Protein AF-A0AAJ2R7R4-F1 (afdb_monomer_lite)

Organism: Delftia acidovorans (NCBI:txid80866)

Sequence (96 aa):
MTDQQMADMGEYAKQVLANPAYEEAMKRLHEVAHQAFKQTDIRDAEGLKLARQFAAVTDDFEVILRRMVEGGKLARVNLDKHRDEGPAKKLARRFR

Foldseek 3Di:
DDPVVVVVLQVQLVVLVPDPVNVVVLVVLLVVLVVVLVPQDQDDPVSVLVSVLSNVVSVVVSVQVSVVSNPDPRPPPVNVVSDPDDPVVVVVVVVD

Structure (mmCIF, N/CA/C/O backbone):
data_AF-A0AAJ2R7R4-F1
#
_entry.id   AF-A0AAJ2R7R4-F1
#
loop_
_atom_site.group_PDB
_atom_site.id
_atom_site.type_symbol
_atom_site.label_atom_id
_atom_site.label_alt_id
_atom_site.label_comp_id
_atom_site.label_asym_id
_atom_site.label_entity_id
_atom_site.label_seq_id
_atom_site.pdbx_PDB_ins_code
_atom_site.Cartn_x
_atom_site.Cartn_y
_atom_site.Cartn_z
_atom_site.occupancy
_atom_site.B_iso_or_equiv
_atom_site.auth_seq_id
_atom_site.auth_comp_id
_atom_site.auth_asym_id
_atom_site.auth_atom_id
_atom_site.pdbx_PDB_model_num
ATOM 1 N N . MET A 1 1 ? -26.036 12.282 5.906 1.00 59.19 1 MET A N 1
ATOM 2 C CA . MET A 1 1 ? -25.569 11.579 7.114 1.00 59.19 1 MET A CA 1
ATOM 3 C C . MET A 1 1 ? -25.830 12.476 8.294 1.00 59.19 1 MET A C 1
ATOM 5 O O . MET A 1 1 ? -25.555 13.663 8.183 1.00 59.19 1 MET A O 1
ATOM 9 N N . THR A 1 2 ? -26.413 11.942 9.358 1.00 82.44 2 THR A N 1
ATOM 10 C CA . THR A 1 2 ? -26.506 12.646 10.641 1.00 82.44 2 THR A CA 1
ATOM 11 C C . THR A 1 2 ? -25.163 12.567 11.370 1.00 82.44 2 THR A C 1
ATOM 13 O O . THR A 1 2 ? -24.358 11.679 11.081 1.00 82.44 2 THR A O 1
ATOM 16 N N . ASP A 1 3 ? -24.927 13.458 12.333 1.00 70.25 3 ASP A N 1
ATOM 17 C CA . ASP A 1 3 ? -23.690 13.465 13.131 1.00 70.25 3 ASP A CA 1
ATOM 18 C C . ASP A 1 3 ? -23.454 12.119 13.839 1.00 70.25 3 ASP A C 1
ATOM 20 O O . ASP A 1 3 ? -22.330 11.622 13.892 1.00 70.25 3 ASP A O 1
ATOM 24 N N . GLN A 1 4 ? -24.537 11.472 14.281 1.00 72.50 4 GLN A N 1
ATOM 25 C CA . GLN A 1 4 ? -24.511 10.128 14.860 1.00 72.50 4 GLN A CA 1
ATOM 26 C C . GLN A 1 4 ? -23.983 9.083 13.863 1.00 72.50 4 GLN A C 1
ATOM 28 O O . GLN A 1 4 ? -23.082 8.317 14.181 1.00 72.50 4 GLN A O 1
ATOM 33 N N . GLN A 1 5 ? -24.478 9.103 12.621 1.00 72.50 5 GLN A N 1
ATOM 34 C CA . GLN A 1 5 ? -24.050 8.166 11.576 1.00 72.50 5 GLN A CA 1
ATOM 35 C C . GLN A 1 5 ? -22.577 8.359 11.184 1.00 72.50 5 GLN A C 1
ATOM 37 O O . GLN A 1 5 ? -21.918 7.399 10.790 1.00 72.50 5 GLN A O 1
ATOM 42 N N . MET A 1 6 ? -22.050 9.585 11.284 1.00 72.94 6 MET A N 1
ATOM 43 C CA . MET A 1 6 ? -20.627 9.857 11.055 1.00 72.94 6 MET A CA 1
ATOM 44 C C . MET A 1 6 ? -19.748 9.320 12.188 1.00 72.94 6 MET A C 1
ATOM 46 O O . MET A 1 6 ? -18.676 8.777 11.919 1.00 72.94 6 MET A O 1
ATOM 50 N N . ALA A 1 7 ? -20.198 9.443 13.439 1.00 72.06 7 ALA A N 1
ATOM 51 C CA . ALA A 1 7 ? -19.505 8.872 14.591 1.00 72.06 7 ALA A CA 1
ATOM 52 C C . ALA A 1 7 ? -19.467 7.336 14.518 1.00 72.06 7 ALA A C 1
ATOM 54 O O . ALA A 1 7 ? -18.395 6.745 14.669 1.00 72.06 7 ALA A O 1
ATOM 55 N N . ASP A 1 8 ? -20.598 6.707 14.185 1.00 81.50 8 ASP A N 1
ATOM 56 C CA . ASP A 1 8 ? -20.705 5.253 14.019 1.00 81.50 8 ASP A CA 1
ATOM 57 C C . ASP A 1 8 ? -19.778 4.751 12.902 1.00 81.50 8 ASP A C 1
ATOM 59 O O . ASP A 1 8 ? -19.052 3.772 13.071 1.00 81.50 8 ASP A O 1
ATOM 63 N N . MET A 1 9 ? -19.716 5.474 11.778 1.00 78.94 9 MET A N 1
ATOM 64 C CA . MET A 1 9 ? -18.785 5.170 10.689 1.00 78.94 9 MET A CA 1
ATOM 65 C C . MET A 1 9 ? -17.316 5.220 11.112 1.00 78.94 9 MET A C 1
ATOM 67 O O . MET A 1 9 ? -16.532 4.369 10.690 1.00 78.94 9 MET A O 1
ATOM 71 N N . GLY A 1 10 ? -16.933 6.203 11.928 1.00 79.81 10 GLY A N 1
ATOM 72 C CA . GLY A 1 10 ? -15.572 6.298 12.452 1.00 79.81 10 GLY A CA 1
ATOM 73 C C . GLY A 1 10 ? -15.213 5.114 13.351 1.00 79.81 10 GLY A C 1
ATOM 74 O O . GLY A 1 10 ? -14.077 4.64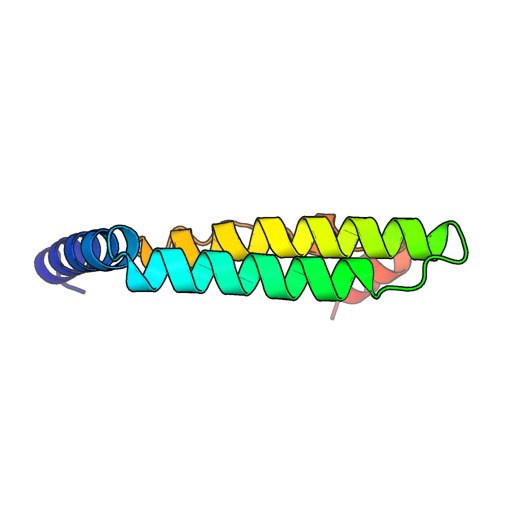2 13.328 1.00 79.81 10 GLY A O 1
ATOM 75 N N . GLU A 1 11 ? -16.178 4.603 14.111 1.00 83.81 11 GLU A N 1
ATOM 76 C CA . GLU A 1 11 ? -15.980 3.436 14.966 1.00 83.81 11 GLU A CA 1
ATOM 77 C C . GLU A 1 11 ? -15.894 2.136 14.154 1.00 83.81 11 GLU A C 1
ATOM 79 O O . GLU A 1 11 ? -14.972 1.344 14.353 1.00 83.81 11 GLU A O 1
ATOM 84 N N . TYR A 1 12 ? -16.762 1.955 13.155 1.00 86.69 12 TYR A N 1
ATOM 85 C CA . TYR A 1 12 ? -16.671 0.822 12.228 1.00 86.69 12 TYR A CA 1
ATOM 86 C C . TYR A 1 12 ? -15.349 0.808 11.460 1.00 86.69 12 TYR A C 1
ATOM 88 O O . TYR A 1 12 ? -14.737 -0.248 11.304 1.00 86.69 12 TYR A O 1
ATOM 96 N N . ALA A 1 13 ? -14.863 1.975 11.031 1.00 86.56 13 ALA A N 1
ATOM 97 C CA . ALA A 1 13 ? -13.564 2.099 10.383 1.00 86.56 13 ALA A CA 1
ATOM 98 C C . ALA A 1 13 ? -12.429 1.581 11.276 1.00 86.56 13 ALA A C 1
ATOM 100 O O 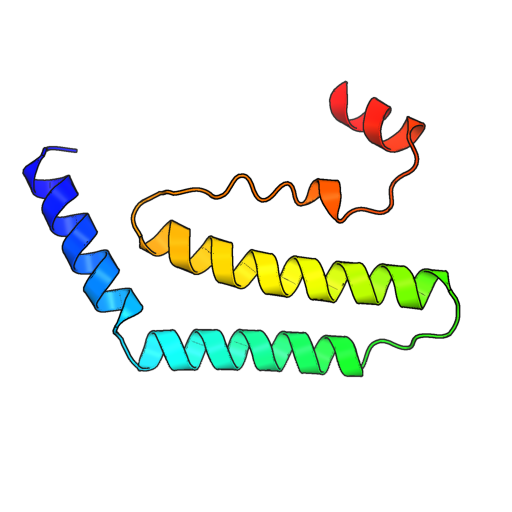. ALA A 1 13 ? -11.616 0.773 10.830 1.00 86.56 13 ALA A O 1
ATOM 101 N N . LYS A 1 14 ? -12.393 1.985 12.553 1.00 86.88 14 LYS A N 1
ATOM 102 C CA . LYS A 1 14 ? -11.388 1.489 13.509 1.00 86.88 14 LYS A CA 1
ATOM 103 C C . LYS A 1 14 ? -11.467 -0.022 13.683 1.00 86.88 14 LYS A C 1
ATOM 105 O O . LYS A 1 14 ? -10.430 -0.675 13.703 1.00 86.88 14 LYS A O 1
ATOM 110 N N . GLN A 1 15 ? -12.676 -0.573 13.780 1.00 89.19 15 GLN A N 1
ATOM 111 C CA . GLN A 1 15 ? -12.877 -2.015 13.921 1.00 89.19 15 GLN A CA 1
ATOM 112 C C . GLN A 1 15 ? -12.360 -2.787 12.704 1.00 89.19 15 GLN A C 1
ATOM 114 O O . GLN A 1 15 ? -11.732 -3.826 12.874 1.00 89.19 15 GLN A O 1
ATOM 119 N N . VAL A 1 16 ? -12.570 -2.274 11.487 1.00 89.38 16 VAL A N 1
ATOM 120 C CA . VAL A 1 16 ? -12.023 -2.881 10.262 1.00 89.38 16 VAL A CA 1
ATOM 121 C C . VAL A 1 16 ? -10.500 -2.800 10.247 1.00 89.38 16 VAL A C 1
ATOM 123 O O . VAL A 1 16 ? -9.844 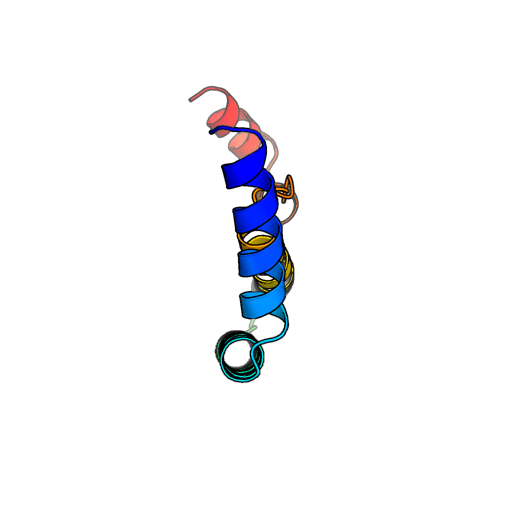-3.797 9.967 1.00 89.38 16 VAL A O 1
ATOM 126 N N . LEU A 1 17 ? -9.930 -1.642 10.575 1.00 88.31 17 LEU A N 1
ATOM 127 C CA . LEU A 1 17 ? -8.480 -1.441 10.542 1.00 88.31 17 LEU A CA 1
ATOM 128 C C . LEU A 1 17 ? -7.734 -2.240 11.611 1.00 88.31 17 LEU A C 1
ATOM 130 O O . LEU A 1 17 ? -6.603 -2.637 11.368 1.00 88.31 17 LEU A O 1
ATOM 134 N N . ALA A 1 18 ? -8.364 -2.489 12.758 1.00 89.12 18 ALA A N 1
ATOM 135 C CA . ALA A 1 18 ? -7.830 -3.342 13.816 1.00 89.12 18 ALA A CA 1
ATOM 136 C C . ALA A 1 18 ? -8.165 -4.834 13.619 1.00 89.12 18 ALA A C 1
ATOM 138 O O . ALA A 1 18 ? -7.806 -5.657 14.460 1.00 89.12 18 ALA A O 1
ATOM 139 N N . ASN A 1 19 ? -8.893 -5.201 12.555 1.00 92.69 19 ASN A N 1
ATOM 140 C CA . ASN A 1 19 ? -9.282 -6.583 12.308 1.00 92.69 19 ASN A CA 1
ATOM 141 C C . ASN A 1 19 ? -8.079 -7.383 11.771 1.00 92.69 19 ASN A C 1
ATOM 143 O O . ASN A 1 19 ? -7.605 -7.087 10.671 1.00 92.69 19 ASN A O 1
ATOM 147 N N . PRO A 1 20 ? -7.646 -8.462 12.452 1.00 92.19 20 PRO A N 1
ATOM 148 C CA . PRO A 1 20 ? -6.528 -9.282 11.985 1.00 92.19 20 PRO A CA 1
ATOM 149 C C . PRO A 1 20 ? -6.743 -9.877 10.587 1.00 92.19 20 PRO A C 1
ATOM 151 O O . PRO A 1 20 ? -5.793 -10.054 9.832 1.00 92.19 20 PRO A O 1
ATOM 154 N N . ALA A 1 21 ? -7.993 -10.166 10.207 1.00 92.06 21 ALA A N 1
ATOM 155 C CA . ALA A 1 21 ? -8.314 -10.659 8.871 1.00 92.06 21 ALA A CA 1
ATOM 156 C C . ALA A 1 21 ? -8.109 -9.585 7.790 1.00 92.06 21 ALA A C 1
ATOM 158 O O . ALA A 1 21 ? -7.716 -9.915 6.672 1.00 92.06 21 ALA A O 1
ATOM 159 N N . TYR A 1 22 ? -8.354 -8.312 8.115 1.00 90.06 22 TYR A N 1
ATOM 160 C CA . TYR A 1 22 ? -8.078 -7.193 7.216 1.00 90.06 22 TYR A CA 1
ATOM 161 C C . TYR A 1 22 ? -6.569 -6.978 7.065 1.00 90.06 22 TYR A C 1
ATOM 163 O O . TYR A 1 22 ? -6.082 -6.883 5.941 1.00 90.06 22 TYR A O 1
ATOM 171 N N . GLU A 1 23 ? -5.817 -6.980 8.169 1.00 90.31 23 GLU A N 1
ATOM 172 C CA . GLU A 1 23 ? -4.352 -6.874 8.130 1.00 90.31 23 GLU A CA 1
ATOM 173 C C . GLU A 1 23 ? -3.718 -8.009 7.311 1.00 90.31 23 GLU A C 1
ATOM 175 O O . GLU A 1 23 ? -2.889 -7.762 6.435 1.00 90.31 23 GLU A O 1
ATOM 180 N N . GLU A 1 24 ? -4.159 -9.250 7.528 1.00 92.88 24 GLU A N 1
ATOM 181 C CA . GLU A 1 24 ? -3.698 -10.414 6.768 1.00 92.88 24 GLU A CA 1
ATOM 182 C C . GLU A 1 24 ? -4.067 -10.310 5.278 1.00 92.88 24 GLU A C 1
ATOM 184 O O . GLU A 1 24 ? -3.257 -10.643 4.411 1.00 92.88 24 GLU A O 1
ATOM 189 N N . ALA A 1 25 ? -5.260 -9.804 4.946 1.00 90.81 25 ALA A N 1
ATOM 190 C CA . ALA A 1 25 ? -5.650 -9.561 3.558 1.00 90.81 25 ALA A CA 1
ATOM 191 C C . ALA A 1 25 ? -4.764 -8.496 2.885 1.00 90.81 25 ALA A C 1
ATOM 193 O O . ALA A 1 25 ? -4.334 -8.693 1.747 1.00 90.81 25 ALA A O 1
ATOM 194 N N . MET A 1 26 ? -4.441 -7.406 3.590 1.00 90.50 26 MET A N 1
ATOM 195 C CA . MET A 1 26 ? -3.530 -6.366 3.095 1.00 90.50 26 MET A CA 1
ATOM 196 C C . MET A 1 26 ? -2.120 -6.906 2.874 1.00 90.50 26 MET A C 1
ATOM 198 O O . MET A 1 26 ? -1.516 -6.656 1.830 1.00 90.50 26 MET A O 1
ATOM 202 N N . LYS A 1 27 ? -1.622 -7.717 3.808 1.00 91.00 27 LYS A N 1
ATOM 203 C CA . LYS A 1 27 ? -0.324 -8.377 3.677 1.00 91.00 27 LYS A CA 1
ATOM 204 C C . LYS A 1 27 ? -0.280 -9.304 2.461 1.00 91.00 27 LYS A C 1
ATOM 206 O O . LYS A 1 27 ? 0.651 -9.217 1.665 1.00 91.00 27 LYS A O 1
ATOM 211 N N . ARG A 1 28 ? -1.307 -10.136 2.260 1.00 91.75 28 ARG A N 1
ATOM 212 C CA . ARG A 1 28 ? -1.407 -11.007 1.075 1.00 91.75 28 ARG A CA 1
ATOM 213 C C . ARG A 1 28 ? -1.462 -10.212 -0.223 1.00 91.75 28 ARG A C 1
ATOM 215 O O . ARG A 1 28 ? -0.837 -10.612 -1.201 1.00 91.75 28 ARG A O 1
ATOM 222 N N . LEU A 1 29 ? -2.176 -9.086 -0.246 1.00 88.69 29 LEU A N 1
ATOM 223 C CA . LEU A 1 29 ? -2.218 -8.201 -1.412 1.00 88.69 29 LEU A CA 1
ATOM 224 C C . LEU A 1 29 ? -0.821 -7.660 -1.749 1.00 88.69 29 LEU A C 1
ATOM 226 O O . LEU A 1 29 ? -0.406 -7.718 -2.908 1.00 88.69 29 LEU A O 1
ATOM 230 N N . HIS A 1 30 ? -0.086 -7.192 -0.738 1.00 88.75 30 HIS A N 1
ATOM 231 C CA . HIS A 1 30 ? 1.293 -6.735 -0.896 1.00 88.75 30 HIS A CA 1
ATOM 232 C C . HIS A 1 30 ? 2.204 -7.859 -1.412 1.00 88.75 30 HIS A C 1
ATOM 234 O O . HIS A 1 30 ? 2.973 -7.664 -2.353 1.00 88.75 30 HIS A O 1
ATOM 240 N N . GLU A 1 31 ? 2.088 -9.064 -0.851 1.00 90.94 31 GLU A N 1
ATOM 241 C CA . GLU A 1 31 ? 2.858 -10.232 -1.286 1.00 90.94 31 GLU A CA 1
ATOM 242 C C . GLU A 1 31 ? 2.574 -10.606 -2.745 1.00 90.94 31 GLU A C 1
ATOM 244 O O . GLU A 1 31 ? 3.515 -10.839 -3.503 1.00 90.94 31 GLU A O 1
ATOM 249 N N . VAL A 1 32 ? 1.307 -10.612 -3.171 1.00 90.19 32 VAL A N 1
ATOM 250 C CA . VAL A 1 32 ? 0.923 -10.882 -4.567 1.00 90.19 32 VAL A CA 1
ATOM 251 C C . VAL A 1 32 ? 1.541 -9.852 -5.511 1.00 90.19 32 VAL A C 1
ATOM 253 O O . VAL A 1 32 ? 2.140 -10.230 -6.521 1.00 90.19 32 VAL A O 1
ATOM 256 N N . ALA A 1 33 ? 1.453 -8.563 -5.177 1.00 87.69 33 ALA A N 1
ATOM 257 C CA . ALA A 1 33 ? 2.056 -7.506 -5.984 1.00 87.69 33 ALA A CA 1
ATOM 258 C C . ALA A 1 33 ? 3.587 -7.639 -6.041 1.00 87.69 33 ALA A C 1
ATOM 260 O O . ALA A 1 33 ? 4.183 -7.532 -7.113 1.00 87.69 33 ALA A O 1
ATOM 261 N N . HIS A 1 34 ? 4.231 -7.963 -4.920 1.00 87.19 34 HIS A N 1
ATOM 262 C CA . HIS A 1 34 ? 5.672 -8.188 -4.865 1.00 87.19 34 HIS A CA 1
ATOM 263 C C . HIS A 1 34 ? 6.114 -9.412 -5.688 1.00 87.19 34 HIS A C 1
ATOM 265 O O . HIS A 1 34 ? 7.149 -9.363 -6.355 1.00 87.19 34 HIS A O 1
ATOM 271 N N . GLN A 1 35 ? 5.338 -10.500 -5.697 1.00 88.94 35 GLN A N 1
ATOM 272 C CA . GLN A 1 35 ? 5.620 -11.660 -6.551 1.00 88.94 35 GLN A CA 1
ATOM 273 C C . GLN A 1 35 ? 5.455 -11.325 -8.036 1.00 88.94 35 GLN A C 1
ATOM 275 O O . GLN A 1 35 ? 6.322 -11.677 -8.834 1.00 88.94 35 GLN A O 1
ATOM 280 N N . ALA A 1 36 ? 4.403 -10.589 -8.403 1.00 86.12 36 ALA A N 1
ATOM 281 C CA . ALA A 1 36 ? 4.214 -10.112 -9.773 1.00 86.12 36 ALA A CA 1
ATOM 282 C C . ALA A 1 36 ? 5.372 -9.202 -10.225 1.00 86.12 36 ALA A C 1
ATOM 284 O O . ALA A 1 36 ? 5.886 -9.339 -11.336 1.00 86.12 36 ALA A O 1
ATOM 285 N N . PHE A 1 37 ? 5.851 -8.328 -9.336 1.00 85.25 37 PHE A N 1
ATOM 286 C CA . PHE A 1 37 ? 7.028 -7.501 -9.588 1.00 85.25 37 PHE A CA 1
ATOM 287 C C . PHE A 1 37 ? 8.282 -8.349 -9.840 1.00 85.25 37 PHE A C 1
ATOM 289 O O . PHE A 1 37 ? 8.983 -8.124 -10.820 1.00 85.25 37 PHE A O 1
ATOM 296 N N . LYS A 1 38 ? 8.547 -9.367 -9.012 1.00 84.06 38 LYS A N 1
ATOM 297 C CA . LYS A 1 38 ? 9.702 -10.268 -9.192 1.00 84.06 38 LYS A CA 1
ATOM 298 C C . LYS A 1 38 ? 9.667 -11.060 -10.497 1.00 84.06 38 LYS A C 1
ATOM 300 O O . LYS A 1 38 ? 10.718 -11.402 -11.025 1.00 84.06 38 LYS A O 1
ATOM 305 N N . GLN A 1 39 ? 8.474 -11.374 -10.993 1.00 85.94 39 GLN A N 1
ATOM 306 C CA . GLN A 1 39 ? 8.277 -12.065 -12.269 1.00 85.94 39 GLN A CA 1
ATOM 307 C C . GLN A 1 39 ? 8.414 -11.131 -13.479 1.00 85.94 39 GLN A C 1
ATOM 309 O O . GLN A 1 39 ? 8.451 -11.604 -14.614 1.00 85.94 39 GLN A O 1
ATOM 314 N N . THR A 1 40 ? 8.475 -9.816 -13.256 1.00 82.12 40 THR A N 1
ATOM 315 C CA . THR A 1 40 ? 8.643 -8.838 -14.330 1.00 82.12 40 THR A CA 1
ATOM 316 C C . THR A 1 40 ? 10.059 -8.937 -14.888 1.00 82.12 40 THR A C 1
ATOM 318 O O . THR A 1 40 ? 11.041 -8.726 -14.180 1.00 82.12 40 THR A O 1
ATOM 321 N N . ASP A 1 41 ? 10.159 -9.255 -16.174 1.00 81.94 41 ASP A N 1
ATOM 322 C CA . ASP A 1 41 ? 11.433 -9.360 -16.877 1.00 81.94 41 ASP A CA 1
ATOM 323 C C . ASP A 1 41 ? 11.988 -7.961 -17.203 1.00 81.94 41 ASP A C 1
ATOM 325 O O . ASP A 1 41 ? 11.413 -7.216 -18.001 1.00 81.94 41 ASP A O 1
ATOM 329 N N . ILE A 1 42 ? 13.095 -7.586 -16.555 1.00 85.25 42 ILE A N 1
ATOM 330 C CA . ILE A 1 42 ? 13.742 -6.279 -16.717 1.00 85.25 42 ILE A CA 1
ATOM 331 C C . ILE A 1 42 ? 14.938 -6.440 -17.653 1.00 85.25 42 ILE A C 1
ATOM 333 O O . ILE A 1 42 ? 16.024 -6.843 -17.239 1.00 85.25 42 ILE A O 1
ATOM 337 N N . ARG A 1 43 ? 14.731 -6.104 -18.927 1.00 87.00 43 ARG A N 1
ATOM 338 C CA . ARG A 1 43 ? 15.738 -6.280 -19.988 1.00 87.00 43 ARG A CA 1
ATOM 339 C C . ARG A 1 43 ? 16.497 -5.006 -20.340 1.00 87.00 43 ARG A C 1
ATOM 341 O O . ARG A 1 43 ? 17.570 -5.076 -20.931 1.00 87.00 43 ARG A O 1
ATOM 348 N N . ASP A 1 44 ? 15.941 -3.852 -19.991 1.00 86.88 44 ASP A N 1
ATOM 349 C CA . ASP A 1 44 ? 16.469 -2.542 -20.353 1.00 86.88 44 ASP A CA 1
ATOM 350 C C . ASP A 1 44 ? 16.114 -1.462 -19.312 1.00 86.88 44 ASP A C 1
ATOM 352 O O . ASP A 1 44 ? 15.468 -1.708 -18.286 1.00 86.88 44 ASP A O 1
ATOM 356 N N . ALA A 1 45 ? 16.578 -0.238 -19.572 1.00 83.62 45 ALA A N 1
ATOM 357 C CA . ALA A 1 45 ? 16.359 0.911 -18.700 1.00 83.62 45 ALA A CA 1
ATOM 358 C C . ALA A 1 45 ? 14.880 1.338 -18.609 1.00 83.62 45 ALA A C 1
ATOM 360 O O . ALA A 1 45 ? 14.470 1.877 -17.577 1.00 83.62 45 ALA A O 1
ATOM 361 N N . GLU A 1 46 ? 14.070 1.095 -19.645 1.00 83.12 46 GLU A N 1
ATOM 362 C CA . GLU A 1 46 ? 12.632 1.385 -19.603 1.00 83.12 46 GLU A CA 1
ATOM 363 C C . GLU A 1 46 ? 11.891 0.374 -18.725 1.00 83.12 46 GLU A C 1
ATOM 365 O O . GLU A 1 46 ? 11.071 0.771 -17.895 1.00 83.12 46 GLU A O 1
ATOM 370 N N . GLY A 1 47 ? 12.244 -0.910 -18.810 1.00 84.00 47 GLY A N 1
ATOM 371 C CA . GLY A 1 47 ? 11.746 -1.961 -17.928 1.00 84.00 47 GLY A CA 1
ATOM 372 C C . GLY A 1 47 ? 12.026 -1.652 -16.458 1.00 84.00 47 GLY A C 1
ATOM 373 O O . GLY A 1 47 ? 11.135 -1.778 -15.619 1.00 84.00 47 GLY A O 1
ATOM 374 N N . LEU A 1 48 ? 13.221 -1.141 -16.141 1.00 85.12 48 LEU A N 1
ATOM 375 C CA . LEU A 1 48 ? 13.568 -0.727 -14.777 1.00 85.12 48 LEU A CA 1
ATOM 376 C C . LEU A 1 48 ? 12.704 0.451 -14.297 1.00 85.12 48 LEU A C 1
ATOM 378 O O . LEU A 1 48 ? 12.294 0.511 -13.134 1.00 85.12 48 LEU A O 1
ATOM 382 N N . LYS A 1 49 ? 12.406 1.394 -15.195 1.00 85.94 49 LYS A N 1
ATOM 383 C CA . LYS A 1 49 ? 11.554 2.546 -14.897 1.00 85.94 49 LYS A CA 1
ATOM 384 C C . LYS A 1 49 ? 10.106 2.126 -14.651 1.00 85.94 49 LYS A C 1
ATOM 386 O O . LYS A 1 49 ? 9.526 2.555 -13.656 1.00 85.94 49 LYS A O 1
ATOM 391 N N . LEU A 1 50 ? 9.550 1.260 -15.495 1.00 83.12 50 LEU A N 1
ATOM 392 C CA . LEU A 1 50 ? 8.202 0.702 -15.341 1.00 83.12 50 LEU A CA 1
ATOM 393 C C . LEU A 1 50 ? 8.070 -0.117 -14.055 1.00 83.12 50 LEU A C 1
ATOM 395 O O . LEU A 1 50 ? 7.113 0.067 -13.305 1.00 83.12 50 LEU A O 1
ATOM 399 N N . ALA A 1 51 ? 9.066 -0.947 -13.750 1.00 85.81 51 ALA A N 1
ATOM 400 C CA . ALA A 1 51 ? 9.137 -1.701 -12.507 1.00 85.81 51 ALA A CA 1
ATOM 401 C C . ALA A 1 51 ? 9.078 -0.750 -11.292 1.00 85.81 51 ALA A C 1
ATOM 403 O O . ALA A 1 51 ? 8.255 -0.919 -10.389 1.00 85.81 51 ALA A O 1
ATOM 404 N N . ARG A 1 52 ? 9.872 0.328 -11.297 1.00 85.25 52 ARG A N 1
ATOM 405 C CA . ARG A 1 52 ? 9.833 1.345 -10.234 1.00 85.25 52 ARG A CA 1
ATOM 406 C C . ARG A 1 52 ? 8.455 2.001 -10.088 1.00 85.25 52 ARG A C 1
ATOM 408 O O . ARG A 1 52 ? 8.039 2.297 -8.970 1.00 85.25 52 ARG A O 1
ATOM 415 N N . GLN A 1 53 ? 7.753 2.246 -11.192 1.00 84.25 5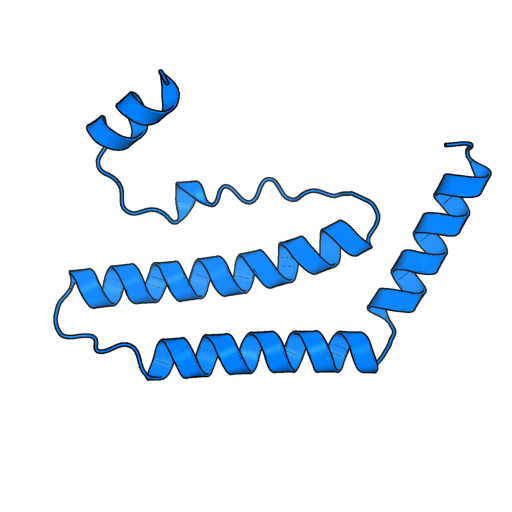3 GLN A N 1
ATOM 416 C CA . GLN A 1 53 ? 6.404 2.819 -11.163 1.00 84.25 53 GLN A CA 1
ATOM 417 C C . GLN A 1 53 ? 5.383 1.845 -10.593 1.00 84.25 53 GLN A C 1
ATOM 419 O O . GLN A 1 53 ? 4.553 2.247 -9.784 1.00 84.25 53 GLN A O 1
ATOM 424 N N . PHE A 1 54 ? 5.480 0.570 -10.961 1.00 85.50 54 PHE A N 1
ATOM 425 C CA . PHE A 1 54 ? 4.643 -0.488 -10.410 1.00 85.50 54 PHE A CA 1
ATOM 426 C C . PHE A 1 54 ? 4.789 -0.597 -8.886 1.00 85.50 54 PHE A C 1
ATOM 428 O O . PHE A 1 54 ? 3.785 -0.619 -8.172 1.00 85.50 54 PHE A O 1
ATOM 435 N N . ALA A 1 55 ? 6.029 -0.595 -8.382 1.00 83.38 55 ALA A N 1
ATOM 436 C CA . ALA A 1 55 ? 6.298 -0.615 -6.945 1.00 83.38 55 ALA A CA 1
ATOM 437 C C . ALA A 1 55 ? 5.663 0.597 -6.241 1.00 83.38 55 ALA A C 1
ATOM 439 O O . ALA A 1 55 ? 4.903 0.439 -5.290 1.00 83.38 55 ALA A O 1
ATOM 440 N N . ALA A 1 56 ? 5.873 1.801 -6.781 1.00 83.56 56 ALA A N 1
ATOM 441 C CA . ALA A 1 56 ? 5.323 3.022 -6.200 1.00 83.56 56 ALA A CA 1
ATOM 442 C C . ALA A 1 56 ? 3.781 3.063 -6.200 1.00 83.56 56 ALA A C 1
ATOM 444 O O . ALA A 1 56 ? 3.172 3.549 -5.250 1.00 83.56 56 ALA A O 1
ATOM 445 N N . VAL A 1 57 ? 3.138 2.539 -7.250 1.00 83.25 57 VAL A N 1
ATOM 446 C CA . VAL A 1 57 ? 1.671 2.437 -7.323 1.00 83.25 57 VAL A CA 1
ATOM 447 C C . VAL A 1 57 ? 1.135 1.432 -6.304 1.00 83.25 57 VAL A C 1
ATOM 449 O O . VAL A 1 57 ? 0.094 1.691 -5.707 1.00 83.25 57 VAL A O 1
ATOM 452 N N . THR A 1 58 ? 1.836 0.319 -6.087 1.00 84.00 58 THR A N 1
ATOM 453 C CA . THR A 1 58 ? 1.448 -0.703 -5.102 1.00 84.00 58 THR A CA 1
ATOM 454 C C . THR A 1 58 ? 1.454 -0.132 -3.683 1.00 84.00 58 THR A C 1
ATOM 456 O O . THR A 1 58 ? 0.464 -0.277 -2.965 1.00 84.00 58 THR A O 1
ATOM 459 N N . ASP A 1 59 ? 2.514 0.590 -3.312 1.00 80.62 59 ASP A N 1
ATOM 460 C CA . ASP A 1 59 ? 2.624 1.242 -2.000 1.00 80.62 59 ASP A CA 1
ATOM 461 C C . ASP A 1 59 ? 1.534 2.310 -1.802 1.00 80.62 59 ASP A C 1
ATOM 463 O O . ASP A 1 59 ? 0.883 2.385 -0.755 1.00 80.62 59 ASP A O 1
ATOM 467 N N . ASP A 1 60 ? 1.283 3.125 -2.832 1.00 83.44 60 ASP A N 1
ATOM 468 C CA . ASP A 1 60 ? 0.225 4.134 -2.797 1.00 83.44 60 ASP A CA 1
ATOM 469 C C . ASP A 1 60 ? -1.175 3.482 -2.684 1.00 83.44 60 ASP A C 1
ATOM 471 O O . ASP A 1 60 ? -2.052 4.034 -2.014 1.00 83.44 60 ASP A O 1
ATOM 475 N N . PHE A 1 61 ? -1.397 2.305 -3.285 1.00 81.88 61 PHE A N 1
ATOM 476 C CA . PHE A 1 61 ? -2.681 1.591 -3.251 1.00 81.88 61 PHE A CA 1
ATOM 477 C C . PHE A 1 61 ? -3.050 1.114 -1.841 1.00 81.88 61 PHE A C 1
ATOM 479 O O . PHE A 1 61 ? -4.192 1.293 -1.411 1.00 81.88 61 PHE A O 1
ATOM 486 N N . GLU A 1 62 ? -2.085 0.579 -1.090 1.00 83.25 62 GLU A N 1
ATOM 487 C CA . GLU A 1 62 ? -2.277 0.192 0.314 1.00 83.25 62 GLU A CA 1
ATOM 488 C C . GLU A 1 62 ? -2.697 1.397 1.171 1.00 83.25 62 GLU A C 1
ATOM 490 O O . GLU A 1 62 ? -3.658 1.336 1.949 1.00 83.25 62 GLU A O 1
ATOM 495 N N . VAL A 1 63 ? -2.017 2.530 0.982 1.00 84.31 63 VAL A N 1
ATOM 496 C CA . VAL A 1 63 ? -2.322 3.778 1.690 1.00 84.31 63 VAL A CA 1
ATOM 497 C C . VAL A 1 63 ? -3.705 4.315 1.312 1.00 84.31 63 VAL A C 1
ATOM 499 O O . VAL A 1 63 ? -4.419 4.811 2.188 1.00 84.31 63 VAL A O 1
ATOM 502 N N . ILE A 1 64 ? -4.102 4.221 0.038 1.00 83.19 64 ILE A N 1
ATOM 503 C CA . ILE A 1 64 ? -5.441 4.619 -0.423 1.00 83.19 64 ILE A CA 1
ATOM 504 C C . ILE A 1 64 ? -6.505 3.782 0.269 1.00 83.19 64 ILE A C 1
ATOM 506 O O . ILE A 1 64 ? -7.420 4.354 0.860 1.00 83.19 64 ILE A O 1
ATOM 510 N N . LEU A 1 65 ? -6.384 2.454 0.216 1.00 83.25 65 LEU A N 1
ATOM 511 C CA . LEU A 1 65 ? -7.410 1.553 0.730 1.00 83.25 65 LEU A CA 1
ATOM 512 C C . LEU A 1 65 ? -7.630 1.775 2.231 1.00 83.25 65 LEU A C 1
ATOM 514 O O . LEU A 1 65 ? -8.765 1.972 2.666 1.00 83.25 65 LEU A O 1
ATOM 518 N N . ARG A 1 66 ? -6.541 1.873 3.005 1.00 86.38 66 ARG A N 1
ATOM 519 C CA . ARG A 1 66 ? -6.603 2.178 4.441 1.00 86.38 66 ARG A CA 1
ATOM 520 C C . ARG A 1 66 ? -7.344 3.487 4.716 1.00 86.38 66 ARG A C 1
ATOM 522 O O . ARG A 1 66 ? -8.238 3.530 5.552 1.00 86.38 66 ARG A O 1
ATOM 529 N N . ARG A 1 67 ? -7.031 4.553 3.976 1.00 81.56 67 ARG A N 1
ATOM 530 C CA . ARG A 1 67 ? -7.673 5.864 4.170 1.00 81.56 67 ARG A CA 1
ATOM 531 C C . ARG A 1 67 ? -9.112 5.943 3.652 1.00 81.56 67 ARG A C 1
ATOM 533 O O . ARG A 1 67 ? -9.886 6.777 4.125 1.00 81.56 67 ARG A O 1
ATOM 540 N N . MET A 1 68 ? -9.476 5.113 2.674 1.00 81.75 68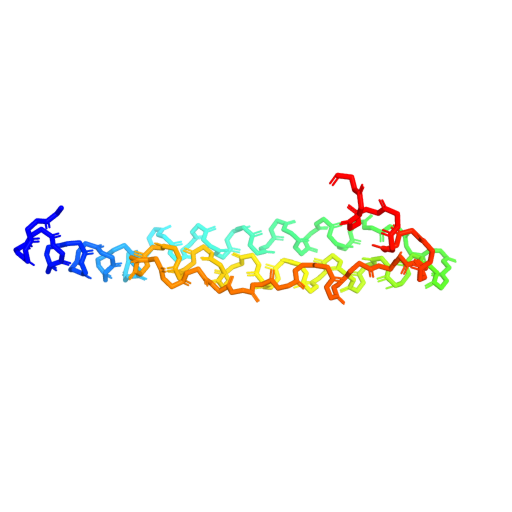 MET A N 1
ATOM 541 C CA . MET A 1 68 ? -10.869 4.950 2.254 1.00 81.75 68 MET A CA 1
ATOM 542 C C . MET A 1 68 ? -11.690 4.321 3.382 1.00 81.75 68 MET A C 1
ATOM 544 O O . MET A 1 68 ? -12.776 4.817 3.673 1.00 81.75 68 MET A O 1
ATOM 548 N N . VAL A 1 69 ? -11.138 3.307 4.059 1.00 83.88 69 VAL A N 1
ATOM 549 C CA . VAL A 1 69 ? -11.755 2.681 5.239 1.00 83.88 69 VAL A CA 1
ATOM 550 C C . VAL A 1 69 ? -11.894 3.678 6.393 1.00 83.88 69 VAL A C 1
ATOM 552 O O . VAL A 1 69 ? -12.944 3.706 7.019 1.00 83.88 69 VAL A O 1
ATOM 555 N N . GLU A 1 70 ? -10.923 4.572 6.613 1.00 81.50 70 GLU A N 1
ATOM 556 C CA . GLU A 1 70 ? -10.991 5.662 7.614 1.00 81.50 70 GLU A CA 1
ATOM 557 C C . GLU A 1 70 ? -12.118 6.699 7.381 1.00 81.50 70 GLU A C 1
ATOM 559 O O . GLU A 1 70 ? -12.214 7.673 8.127 1.00 81.50 70 GLU A O 1
ATOM 564 N N . GLY A 1 71 ? -12.980 6.529 6.370 1.00 66.94 71 GLY A N 1
ATOM 565 C CA . GLY A 1 71 ? -14.144 7.394 6.159 1.00 66.94 71 GLY A CA 1
ATOM 566 C C . GLY A 1 71 ? -13.876 8.592 5.250 1.00 66.94 71 GLY A C 1
ATOM 567 O O . GLY A 1 71 ? -14.461 9.657 5.429 1.00 66.94 71 GLY A O 1
ATOM 568 N N . GLY A 1 72 ? -13.015 8.428 4.241 1.00 53.22 72 GLY A N 1
ATOM 569 C CA . GLY A 1 72 ? -12.984 9.358 3.109 1.00 53.22 72 GLY A CA 1
ATOM 570 C C . GLY A 1 72 ? -11.883 10.413 3.136 1.00 53.22 72 GLY A C 1
ATOM 571 O O . GLY A 1 72 ? -11.979 11.406 2.411 1.00 53.22 72 GLY A O 1
ATOM 572 N N . LYS A 1 73 ? -10.770 10.182 3.847 1.00 51.62 73 LYS A N 1
ATOM 573 C CA . LYS A 1 73 ? -9.511 10.863 3.501 1.00 51.62 73 LYS A CA 1
ATOM 574 C C . LYS A 1 73 ? -8.984 10.285 2.187 1.00 51.62 73 LYS A C 1
ATOM 576 O O . LYS A 1 73 ? -7.940 9.644 2.171 1.00 51.62 73 LYS A O 1
ATOM 581 N N . LEU A 1 74 ? -9.690 10.510 1.077 1.00 47.81 74 LEU A N 1
ATOM 582 C CA . LEU A 1 74 ? -9.170 10.270 -0.266 1.00 47.81 74 LEU A CA 1
ATOM 583 C C . LEU A 1 74 ? -7.833 11.003 -0.349 1.00 47.81 74 LEU A C 1
ATOM 585 O O . LEU A 1 74 ? -7.768 12.229 -0.463 1.00 47.81 74 LEU A O 1
ATOM 589 N N . ALA A 1 75 ? -6.740 10.257 -0.199 1.00 50.25 75 ALA A N 1
ATOM 590 C CA . ALA A 1 75 ? -5.435 10.796 -0.483 1.00 50.25 75 ALA A CA 1
ATOM 591 C C . ALA A 1 75 ? -5.518 11.237 -1.942 1.00 50.25 75 ALA A C 1
ATOM 593 O O . ALA A 1 75 ? -5.906 10.444 -2.800 1.00 50.25 75 ALA A O 1
ATOM 594 N N . ARG A 1 76 ? -5.184 12.500 -2.232 1.00 51.12 76 ARG A N 1
ATOM 595 C CA . ARG A 1 76 ? -4.807 12.913 -3.588 1.00 51.12 76 ARG A CA 1
ATOM 596 C C . ARG A 1 76 ? -3.536 12.147 -3.942 1.00 51.12 76 ARG A C 1
ATOM 598 O O . ARG A 1 76 ? -2.440 12.701 -3.955 1.00 51.12 76 ARG A O 1
ATOM 605 N N . VAL A 1 77 ? -3.665 10.846 -4.153 1.00 54.12 77 VAL A N 1
ATOM 606 C CA . VAL A 1 77 ? -2.631 10.032 -4.742 1.00 54.12 77 VAL A CA 1
ATOM 607 C C . VAL A 1 77 ? -2.614 10.478 -6.176 1.00 54.12 77 VAL A C 1
ATOM 609 O O . VAL A 1 77 ? -3.461 10.125 -6.992 1.00 54.12 77 VAL A O 1
ATOM 612 N N . ASN A 1 78 ? -1.692 11.388 -6.444 1.00 58.56 78 ASN A N 1
ATOM 613 C CA . ASN A 1 78 ? -1.424 11.851 -7.778 1.00 58.56 78 ASN A CA 1
ATOM 614 C C . ASN A 1 78 ? -0.740 10.685 -8.499 1.00 58.56 78 ASN A C 1
ATOM 616 O O . ASN A 1 78 ? 0.473 10.685 -8.627 1.00 58.56 78 ASN A O 1
ATOM 620 N N . LEU A 1 79 ? -1.496 9.655 -8.893 1.00 57.16 79 LEU A N 1
ATOM 621 C CA . LEU A 1 79 ? -0.991 8.497 -9.643 1.00 57.16 79 LEU A CA 1
ATOM 622 C C . LEU A 1 79 ? -0.313 8.957 -10.946 1.00 57.16 79 LEU A C 1
ATOM 624 O O . LEU A 1 79 ? 0.637 8.340 -11.417 1.00 57.16 79 LEU A O 1
ATOM 628 N N . ASP A 1 80 ? -0.716 10.124 -11.457 1.00 61.41 80 ASP A N 1
ATOM 629 C CA . ASP A 1 80 ? -0.070 10.826 -12.567 1.00 61.41 80 ASP A CA 1
ATOM 630 C C . ASP A 1 80 ? 1.377 11.268 -12.264 1.00 61.41 80 ASP A C 1
ATOM 632 O O . ASP A 1 80 ? 2.138 11.534 -13.192 1.00 61.41 80 ASP A O 1
ATOM 636 N N . LYS A 1 81 ? 1.787 11.353 -10.988 1.00 63.97 81 LYS A N 1
ATOM 637 C CA . LYS A 1 81 ? 3.185 11.602 -10.576 1.00 63.97 81 LYS A CA 1
ATOM 638 C C . LYS A 1 81 ? 4.078 10.387 -10.849 1.00 63.97 81 LYS A C 1
ATOM 640 O O . LYS A 1 81 ? 5.287 10.535 -10.987 1.00 63.97 81 LYS A O 1
ATOM 645 N N . HIS A 1 82 ? 3.476 9.201 -10.911 1.00 58.53 82 HIS A N 1
ATOM 646 C CA . HIS A 1 82 ? 4.159 7.934 -11.127 1.00 58.53 82 HIS A CA 1
ATOM 647 C C . HIS A 1 82 ? 4.074 7.454 -12.570 1.00 58.53 82 HIS A C 1
ATOM 649 O O . HIS A 1 82 ? 4.632 6.410 -12.858 1.00 58.53 82 HIS A O 1
ATOM 655 N N . ARG A 1 83 ? 3.422 8.183 -13.483 1.00 64.75 83 ARG A N 1
ATOM 656 C CA . ARG A 1 83 ? 3.396 7.833 -14.908 1.00 64.75 83 ARG A CA 1
ATOM 657 C C . ARG A 1 83 ? 4.595 8.418 -15.637 1.00 64.75 83 ARG A C 1
ATOM 659 O O . ARG A 1 83 ? 4.884 9.607 -15.508 1.00 64.75 83 ARG A O 1
ATOM 666 N N . ASP A 1 84 ? 5.258 7.593 -16.444 1.00 64.69 84 ASP A N 1
ATOM 667 C CA . ASP A 1 84 ? 6.254 8.075 -17.398 1.00 64.69 84 ASP A CA 1
ATOM 668 C C . ASP A 1 84 ? 5.561 8.475 -18.696 1.00 64.69 84 ASP A C 1
ATOM 670 O O . ASP A 1 84 ? 5.406 7.682 -19.620 1.00 64.69 84 ASP A O 1
ATOM 674 N N . GLU A 1 85 ? 5.072 9.708 -18.743 1.00 66.38 85 GLU A N 1
ATOM 675 C CA . GLU A 1 85 ? 4.464 10.263 -19.944 1.00 66.38 85 GLU A CA 1
ATOM 676 C C . GLU A 1 85 ? 5.124 11.592 -20.311 1.00 66.38 85 GLU A C 1
ATOM 678 O O . GLU A 1 85 ? 5.283 12.489 -19.481 1.00 66.38 85 GLU A O 1
ATOM 683 N N . GLY A 1 86 ? 5.516 11.717 -21.583 1.00 72.31 86 GLY A N 1
ATOM 684 C CA . GLY A 1 86 ? 6.113 12.943 -22.103 1.00 72.31 86 GLY A CA 1
ATOM 685 C C . GLY A 1 86 ? 5.158 14.146 -21.990 1.00 72.31 86 GLY A C 1
ATOM 686 O O . GLY A 1 86 ? 3.933 13.965 -22.000 1.00 72.31 86 GLY A O 1
ATOM 687 N N . PRO A 1 87 ? 5.684 15.387 -21.947 1.00 70.69 87 PRO A N 1
ATOM 688 C CA . PRO A 1 87 ? 4.892 16.598 -21.698 1.00 70.69 87 PRO A CA 1
ATOM 689 C C . PRO A 1 87 ?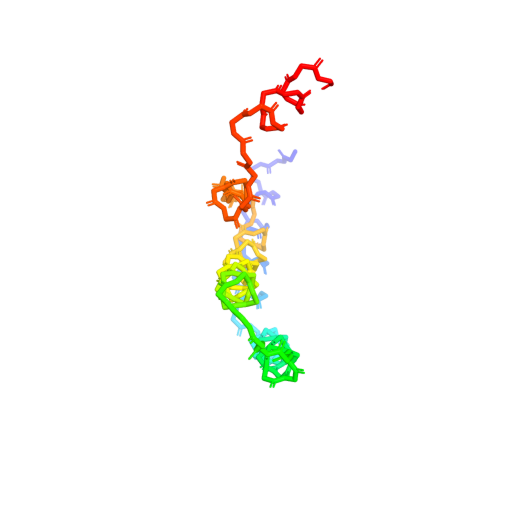 3.695 16.753 -22.644 1.00 70.69 87 PRO A C 1
ATOM 691 O O . PRO A 1 87 ? 2.612 17.147 -22.217 1.00 70.69 87 PRO A O 1
ATOM 694 N N . ALA A 1 88 ? 3.868 16.369 -23.913 1.00 71.50 88 ALA A N 1
ATOM 695 C CA . ALA A 1 88 ? 2.829 16.425 -24.937 1.00 71.50 88 ALA A CA 1
ATOM 696 C C . ALA A 1 88 ? 1.654 15.466 -24.665 1.00 71.50 88 ALA A C 1
ATOM 698 O O . ALA A 1 88 ? 0.498 15.863 -24.799 1.00 71.50 88 ALA A O 1
ATOM 699 N N . LYS A 1 89 ? 1.925 14.226 -24.223 1.00 73.94 89 LYS A N 1
ATOM 700 C CA . LYS A 1 89 ? 0.877 13.247 -23.869 1.00 73.94 89 LYS A CA 1
ATOM 701 C C . LYS A 1 89 ? 0.119 13.671 -22.611 1.00 73.94 89 LYS A C 1
ATOM 703 O O . LYS A 1 89 ? -1.108 13.585 -22.573 1.00 73.94 89 LYS A O 1
ATOM 708 N N . LYS A 1 90 ? 0.839 14.211 -21.624 1.00 74.56 90 LYS A N 1
ATOM 709 C CA . LYS A 1 90 ? 0.246 14.750 -20.395 1.00 74.56 90 LYS A CA 1
ATOM 710 C C . LYS A 1 90 ? -0.681 15.936 -20.679 1.00 74.56 90 LYS A C 1
ATOM 712 O O . LYS A 1 90 ? -1.747 16.037 -20.076 1.00 74.56 90 LYS A O 1
ATOM 717 N N . LEU A 1 91 ? -0.291 16.810 -21.612 1.00 75.88 91 LEU A N 1
ATOM 718 C CA . LEU A 1 91 ? -1.099 17.949 -22.041 1.00 75.88 91 LEU A CA 1
ATOM 719 C C . LEU A 1 91 ? -2.354 17.488 -22.799 1.00 75.88 91 LEU A C 1
ATOM 721 O O . LEU A 1 91 ? -3.454 17.888 -22.436 1.00 75.88 91 LEU A O 1
ATOM 725 N N . ALA A 1 92 ? -2.212 16.578 -23.767 1.00 78.38 92 ALA A N 1
ATOM 726 C CA . ALA A 1 92 ? -3.327 16.050 -24.559 1.00 78.38 92 ALA A CA 1
ATOM 727 C C . ALA A 1 92 ? -4.430 15.390 -23.708 1.00 78.38 92 ALA A C 1
ATOM 729 O O . ALA A 1 92 ? -5.609 15.535 -24.017 1.00 78.38 92 ALA A O 1
ATOM 730 N N . ARG A 1 93 ? -4.076 14.715 -22.604 1.00 76.25 93 ARG A N 1
ATOM 731 C CA . ARG A 1 93 ? -5.058 14.157 -21.656 1.00 76.25 93 ARG A CA 1
ATOM 732 C C . ARG A 1 93 ? -5.841 15.230 -20.900 1.00 76.25 93 ARG A C 1
ATOM 734 O O . ARG A 1 93 ? -7.005 15.021 -20.596 1.00 76.25 93 ARG A O 1
ATOM 741 N N . ARG A 1 94 ? -5.204 16.350 -20.553 1.00 68.88 94 ARG A N 1
ATOM 742 C CA . ARG A 1 94 ? -5.807 17.399 -19.714 1.00 68.88 94 ARG A CA 1
ATOM 743 C C . ARG A 1 94 ? -6.872 18.218 -20.455 1.00 68.88 94 ARG A C 1
ATOM 745 O O . ARG A 1 94 ? -7.642 18.916 -19.807 1.00 68.88 94 ARG A O 1
ATOM 752 N N . PHE A 1 95 ? -6.886 18.131 -21.785 1.00 64.38 95 PHE A N 1
ATOM 753 C CA . PHE A 1 95 ? -7.818 18.816 -22.683 1.00 64.38 95 PHE A CA 1
ATOM 754 C C . PHE A 1 95 ? -8.873 17.878 -23.306 1.00 64.38 95 PHE A C 1
ATOM 756 O O . PHE A 1 95 ? -9.571 18.297 -24.227 1.00 64.38 95 PHE A O 1
ATOM 763 N N . ARG A 1 96 ? -8.985 16.629 -22.828 1.00 51.62 96 ARG A N 1
ATOM 764 C CA . ARG A 1 96 ? -10.022 15.667 -23.227 1.00 51.62 96 ARG A CA 1
ATOM 765 C C . ARG A 1 96 ? -11.054 15.479 -22.120 1.00 51.62 96 ARG A C 1
ATOM 767 O O . ARG A 1 96 ? -10.647 15.515 -20.939 1.00 51.62 96 ARG A O 1
#

Radius of gyration: 17.84 Å; chains: 1; bounding box: 43×31×40 Å

Secondary structure (DSSP, 8-state):
--HHHHHHHHHHHHHHHT-HHHHHHHHHHHHHHHHHHHTS---SHHHHHHHHHHHHHHHHHHHHHHHHHTT-------GGGS----HHHHHHHHT-

pLDDT: mean 78.82, std 11.61, range [47.81, 92.88]